Protein AF-A0A924H2B7-F1 (afdb_monomer_lite)

Sequence (93 aa):
MRWIGERAVITNAAHVLHESKVYRQARDALLAEEIELRRHIVRVAEQRRALPPGGAVTKDYRFVGEGGAVGFAELFGDKDTLVIYSFMYGPQR

Structure (mmCIF, N/CA/C/O backbone):
data_AF-A0A924H2B7-F1
#
_entry.id   AF-A0A924H2B7-F1
#
loop_
_atom_site.group_PDB
_atom_site.id
_atom_site.type_symbol
_atom_site.label_atom_id
_atom_site.label_alt_id
_atom_site.label_comp_id
_atom_site.label_asym_id
_atom_site.label_entity_id
_atom_site.label_seq_id
_atom_site.pdbx_PDB_ins_code
_atom_site.Cartn_x
_atom_site.Cartn_y
_atom_site.Cartn_z
_atom_site.occupancy
_atom_site.B_iso_or_equiv
_atom_site.auth_seq_id
_atom_site.auth_comp_id
_atom_site.auth_asym_id
_atom_site.auth_atom_id
_atom_site.pdbx_PDB_model_num
ATOM 1 N N . MET A 1 1 ? -2.321 -14.967 -30.636 1.00 37.75 1 MET A N 1
ATOM 2 C CA . MET A 1 1 ? -3.058 -14.382 -29.493 1.00 37.75 1 MET A CA 1
ATOM 3 C C . MET A 1 1 ? -2.116 -13.364 -28.859 1.00 37.75 1 MET A C 1
ATOM 5 O O . MET A 1 1 ? -1.097 -13.786 -28.342 1.00 37.75 1 MET A O 1
ATOM 9 N N . ARG A 1 2 ? -2.326 -12.055 -29.059 1.00 47.91 2 ARG A N 1
ATOM 10 C CA . ARG A 1 2 ? -1.348 -11.002 -28.703 1.00 47.91 2 ARG A CA 1
ATOM 11 C C . ARG A 1 2 ? -1.800 -10.319 -27.406 1.00 47.91 2 ARG A C 1
ATOM 13 O O . ARG A 1 2 ? -2.954 -9.896 -27.335 1.00 47.91 2 ARG A O 1
ATOM 20 N N . TRP A 1 3 ? -0.945 -10.288 -26.384 1.00 54.19 3 TRP A N 1
ATOM 21 C CA . TRP A 1 3 ? -1.285 -9.842 -25.022 1.00 54.19 3 TRP A CA 1
ATOM 22 C C . TRP A 1 3 ? -1.396 -8.305 -24.925 1.00 54.19 3 TRP A C 1
ATOM 24 O O . TRP A 1 3 ? -0.752 -7.571 -25.674 1.00 54.19 3 TRP A O 1
ATOM 34 N N . ILE A 1 4 ? -2.195 -7.780 -23.983 1.00 59.56 4 ILE A N 1
ATOM 35 C CA . ILE A 1 4 ? -2.380 -6.321 -23.797 1.00 59.56 4 ILE A CA 1
ATOM 36 C C . ILE A 1 4 ? -1.071 -5.636 -23.357 1.00 59.56 4 ILE A C 1
ATOM 38 O O . ILE A 1 4 ? -0.828 -4.490 -23.724 1.00 59.56 4 ILE A O 1
ATOM 42 N N . GLY A 1 5 ? -0.204 -6.328 -22.601 1.00 60.66 5 GLY A N 1
ATOM 43 C CA . GLY A 1 5 ? 1.113 -5.802 -22.198 1.00 60.66 5 GLY A CA 1
ATOM 44 C C . GLY A 1 5 ? 2.050 -5.629 -23.388 1.00 60.66 5 GLY A C 1
ATOM 45 O O . GLY A 1 5 ? 2.678 -4.590 -23.544 1.00 60.66 5 GLY A O 1
ATOM 46 N N . GLU A 1 6 ? 2.014 -6.591 -24.302 1.00 61.66 6 GLU A N 1
ATOM 47 C CA . GLU A 1 6 ? 2.752 -6.571 -25.562 1.00 61.66 6 GLU A CA 1
ATOM 48 C C . GLU A 1 6 ? 2.321 -5.395 -26.454 1.00 61.66 6 GLU A C 1
ATOM 50 O O . GLU A 1 6 ? 3.160 -4.714 -27.035 1.00 61.66 6 GLU A O 1
ATOM 55 N N . ARG A 1 7 ? 1.016 -5.080 -26.510 1.00 69.31 7 ARG A N 1
ATOM 56 C CA . ARG A 1 7 ? 0.528 -3.864 -27.188 1.00 69.31 7 ARG A CA 1
ATOM 57 C C . ARG A 1 7 ? 1.059 -2.589 -26.543 1.00 69.31 7 ARG A C 1
ATOM 59 O O . ARG A 1 7 ? 1.502 -1.717 -27.276 1.00 69.31 7 ARG A O 1
ATOM 66 N N . ALA A 1 8 ? 1.018 -2.489 -25.215 1.00 73.31 8 ALA A N 1
ATOM 67 C CA . ALA A 1 8 ? 1.475 -1.296 -24.503 1.00 73.31 8 ALA A CA 1
ATOM 68 C C . ALA A 1 8 ? 2.974 -1.032 -24.721 1.00 73.31 8 ALA A C 1
ATOM 70 O O . ALA A 1 8 ? 3.359 0.116 -24.931 1.00 73.31 8 ALA A O 1
ATOM 71 N N . VAL A 1 9 ? 3.793 -2.090 -24.749 1.00 79.31 9 VAL A N 1
ATOM 72 C CA . VAL A 1 9 ? 5.221 -2.013 -25.094 1.00 79.31 9 VAL A CA 1
ATOM 73 C C . VAL A 1 9 ? 5.409 -1.581 -26.551 1.00 79.31 9 VAL A C 1
ATOM 75 O O . VAL A 1 9 ? 6.160 -0.651 -26.818 1.00 79.31 9 VAL A O 1
ATOM 78 N N . ILE A 1 10 ? 4.673 -2.181 -27.495 1.00 76.38 10 ILE A N 1
ATOM 79 C CA . ILE A 1 10 ? 4.764 -1.843 -28.928 1.00 76.38 10 ILE A CA 1
ATOM 80 C C . ILE A 1 10 ? 4.361 -0.386 -29.207 1.00 76.38 10 ILE A C 1
ATOM 82 O O . ILE A 1 10 ? 4.929 0.252 -30.089 1.00 76.38 10 ILE A O 1
ATOM 86 N N . THR A 1 11 ? 3.385 0.154 -28.474 1.00 80.81 11 THR A N 1
ATOM 87 C CA . THR A 1 11 ? 2.924 1.542 -28.632 1.00 80.81 11 THR A CA 1
ATOM 88 C C . THR A 1 11 ? 3.716 2.550 -27.796 1.00 80.81 11 THR A C 1
ATOM 90 O O . THR A 1 11 ? 3.364 3.730 -27.782 1.00 80.81 11 THR A O 1
ATOM 93 N N . ASN A 1 12 ? 4.753 2.119 -27.069 1.00 80.75 12 ASN A N 1
ATOM 94 C CA . ASN A 1 12 ? 5.521 2.997 -26.194 1.00 80.75 12 ASN A CA 1
ATOM 95 C C . ASN A 1 12 ? 6.415 3.951 -27.006 1.00 80.75 12 ASN A C 1
ATOM 97 O O . ASN A 1 12 ? 7.503 3.594 -27.453 1.00 80.75 12 ASN A O 1
ATOM 101 N N . ALA A 1 13 ? 5.962 5.194 -27.168 1.00 82.12 13 ALA A N 1
ATOM 102 C CA . ALA A 1 13 ? 6.703 6.247 -27.862 1.00 82.12 13 ALA A CA 1
ATOM 103 C C . ALA A 1 13 ? 7.752 6.959 -26.980 1.00 82.12 13 ALA A C 1
ATOM 105 O O . ALA A 1 13 ? 8.437 7.864 -27.456 1.00 82.12 13 ALA A O 1
ATOM 106 N N . ALA A 1 14 ? 7.886 6.591 -25.699 1.00 85.00 14 ALA A N 1
ATOM 107 C CA . ALA A 1 14 ? 8.824 7.246 -24.793 1.00 85.00 14 ALA A CA 1
ATOM 108 C C . ALA A 1 14 ? 10.281 6.925 -25.163 1.00 85.00 14 ALA A C 1
ATOM 110 O O . ALA A 1 14 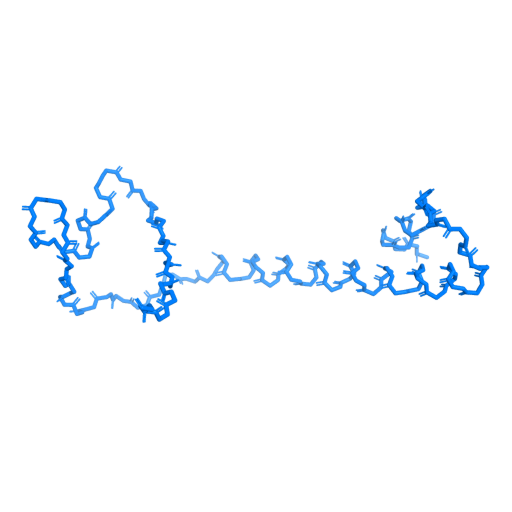? 10.661 5.762 -25.335 1.00 85.00 14 ALA A O 1
ATOM 111 N N . HIS A 1 15 ? 11.116 7.961 -25.265 1.00 82.38 15 HIS A N 1
ATOM 112 C CA . HIS A 1 15 ? 12.538 7.849 -25.592 1.00 82.38 15 HIS A CA 1
ATOM 113 C C . HIS A 1 15 ? 13.380 8.556 -24.539 1.00 82.38 15 HIS A C 1
ATOM 115 O O . HIS A 1 15 ? 13.088 9.689 -24.160 1.00 82.38 15 HIS A O 1
ATOM 121 N N . VAL A 1 16 ? 14.437 7.888 -24.085 1.00 85.50 16 VAL A N 1
ATOM 122 C CA . VAL A 1 16 ? 15.454 8.491 -23.224 1.00 85.50 16 VAL A CA 1
ATOM 123 C C . VAL A 1 16 ? 16.509 9.140 -24.117 1.00 85.50 16 VAL A C 1
ATOM 125 O O . VAL A 1 16 ? 16.920 8.564 -25.128 1.00 85.50 16 VAL A O 1
ATOM 128 N N . LEU A 1 17 ? 16.935 10.358 -23.766 1.00 89.69 17 LEU A N 1
ATOM 129 C CA . LEU A 1 17 ? 17.997 11.053 -24.494 1.00 89.69 17 LEU A CA 1
ATOM 130 C C . LEU A 1 17 ? 19.2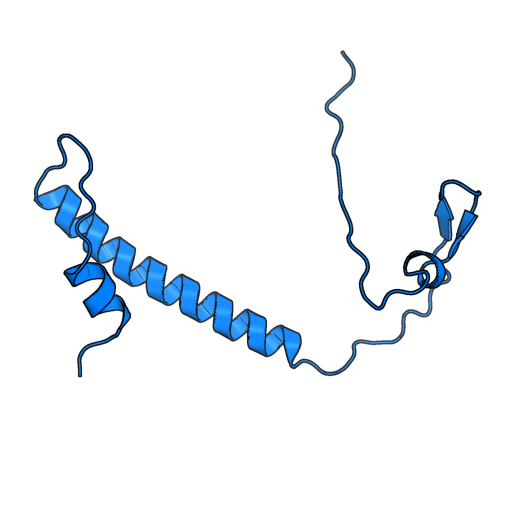47 10.167 -24.590 1.00 89.69 17 LEU A C 1
ATOM 132 O O . LEU A 1 17 ? 19.696 9.602 -23.597 1.00 89.69 17 LEU A O 1
ATOM 136 N N . HIS A 1 18 ? 19.804 10.075 -25.800 1.00 90.75 18 HIS A N 1
ATOM 137 C CA . HIS A 1 18 ? 21.009 9.299 -26.122 1.00 90.75 18 HIS A CA 1
ATOM 138 C C . HIS A 1 18 ? 20.909 7.780 -25.904 1.00 90.75 18 HIS A C 1
ATOM 140 O O . HIS A 1 18 ? 21.934 7.101 -25.840 1.00 90.75 18 HIS A O 1
ATOM 146 N N . GLU A 1 19 ? 19.705 7.210 -25.828 1.00 92.44 19 GLU A N 1
ATOM 147 C CA . GLU A 1 19 ? 19.571 5.760 -25.704 1.00 92.44 19 GLU A CA 1
ATOM 148 C C . GLU A 1 19 ? 20.055 5.017 -26.960 1.00 92.44 19 GLU A C 1
ATOM 150 O O . GLU A 1 19 ? 19.744 5.378 -28.098 1.00 92.44 19 GLU A O 1
ATOM 155 N N . SER A 1 20 ? 20.805 3.934 -26.757 1.00 94.62 20 SER A N 1
ATOM 156 C CA . SER A 1 20 ? 21.179 3.037 -27.848 1.00 94.62 20 SER A CA 1
ATOM 157 C C . SER A 1 20 ? 20.000 2.139 -28.239 1.00 94.62 20 SER A C 1
ATOM 159 O O . SER A 1 20 ? 19.097 1.874 -27.442 1.00 94.62 20 SER A O 1
ATOM 161 N N . LYS A 1 21 ? 20.027 1.594 -29.463 1.00 92.75 21 LYS A N 1
ATOM 162 C CA . LYS A 1 21 ? 19.009 0.628 -29.917 1.00 92.75 21 LYS A CA 1
ATOM 163 C C . LYS A 1 21 ? 18.947 -0.617 -29.026 1.00 92.75 21 LYS A C 1
ATOM 165 O O . LYS A 1 21 ? 17.857 -1.086 -28.722 1.00 92.75 21 LYS A O 1
ATOM 170 N N . VAL A 1 22 ? 20.106 -1.115 -28.587 1.00 94.62 22 VAL A N 1
ATOM 171 C CA . VAL A 1 22 ? 20.208 -2.288 -27.703 1.00 94.62 22 VAL A CA 1
ATOM 172 C C . VAL A 1 22 ? 19.602 -1.983 -26.334 1.00 94.62 22 VAL A C 1
ATOM 174 O O . VAL A 1 22 ? 18.837 -2.786 -25.809 1.00 94.62 22 VAL A O 1
ATOM 177 N N . TYR A 1 23 ? 19.877 -0.797 -25.782 1.00 93.31 23 TYR A N 1
ATOM 178 C CA . TYR A 1 23 ? 19.274 -0.371 -24.521 1.00 93.31 23 TYR A CA 1
ATOM 179 C C . TYR A 1 23 ? 17.749 -0.266 -24.630 1.00 93.31 23 TYR A C 1
ATOM 181 O O . TYR A 1 23 ? 17.041 -0.762 -23.758 1.00 93.31 23 TYR A O 1
ATOM 189 N N . ARG A 1 24 ? 17.233 0.320 -25.721 1.00 91.56 24 ARG A N 1
ATOM 190 C CA . ARG A 1 24 ? 15.786 0.397 -25.960 1.00 91.56 24 ARG A CA 1
ATOM 191 C C . ARG A 1 24 ? 15.147 -0.991 -25.994 1.00 91.56 24 ARG A C 1
ATOM 193 O O . ARG A 1 24 ? 14.175 -1.212 -25.287 1.00 91.56 24 ARG A O 1
ATOM 200 N N . GLN A 1 25 ? 15.715 -1.926 -26.755 1.00 91.44 25 GLN A N 1
ATOM 201 C CA . GLN A 1 25 ? 15.201 -3.298 -26.839 1.00 91.44 25 GLN A CA 1
ATOM 202 C C . GLN A 1 25 ? 15.178 -3.991 -25.470 1.00 91.44 25 GLN A C 1
ATOM 204 O O . GLN A 1 25 ? 14.186 -4.627 -25.121 1.00 91.44 25 GLN A O 1
ATOM 209 N N . ALA A 1 26 ? 16.244 -3.836 -24.679 1.00 93.50 26 ALA A N 1
ATOM 210 C CA . ALA A 1 26 ? 16.306 -4.386 -23.328 1.00 93.50 26 ALA A CA 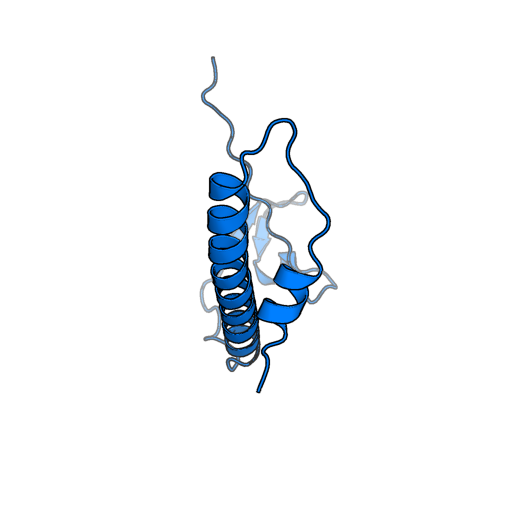1
ATOM 211 C C . ALA A 1 26 ? 15.264 -3.748 -22.393 1.00 93.50 26 ALA A C 1
ATOM 213 O O . ALA A 1 26 ? 14.618 -4.455 -21.621 1.00 93.50 26 ALA A O 1
ATOM 214 N N . ARG A 1 27 ? 15.057 -2.426 -22.480 1.00 92.44 27 ARG A N 1
ATOM 215 C CA . ARG A 1 27 ? 14.036 -1.726 -21.688 1.00 92.44 27 ARG A CA 1
ATOM 216 C C . ARG A 1 27 ? 12.621 -2.144 -22.078 1.00 92.44 27 ARG A C 1
ATOM 218 O O . ARG A 1 27 ? 11.792 -2.317 -21.195 1.00 92.44 27 ARG A O 1
ATOM 225 N N . ASP A 1 28 ? 12.341 -2.320 -23.363 1.00 91.69 28 ASP A N 1
ATOM 226 C CA . ASP A 1 28 ? 11.022 -2.750 -23.834 1.00 91.69 28 ASP A CA 1
ATOM 227 C C . ASP A 1 28 ? 10.699 -4.175 -23.357 1.00 91.69 28 ASP A C 1
ATOM 229 O O . ASP A 1 28 ? 9.577 -4.443 -22.924 1.00 91.69 28 ASP A O 1
ATOM 233 N N . ALA A 1 29 ? 11.696 -5.069 -23.347 1.00 91.56 29 ALA A N 1
ATOM 234 C CA . ALA A 1 29 ? 11.559 -6.400 -22.758 1.00 91.56 29 ALA A CA 1
ATOM 235 C C . ALA A 1 29 ? 11.293 -6.333 -21.243 1.00 91.56 29 ALA A C 1
ATOM 237 O O . ALA A 1 29 ? 10.383 -6.997 -20.753 1.00 91.56 29 ALA A O 1
ATOM 238 N N . LEU A 1 30 ? 12.025 -5.487 -20.507 1.00 93.56 30 LEU A N 1
ATOM 239 C CA . LEU A 1 30 ? 11.790 -5.278 -19.075 1.00 93.56 30 LEU A CA 1
ATOM 240 C C . LEU A 1 30 ? 10.391 -4.706 -18.798 1.00 93.56 30 LEU A C 1
ATOM 242 O O . LEU A 1 30 ? 9.708 -5.166 -17.888 1.00 93.56 30 LEU A O 1
ATOM 246 N N . LEU A 1 31 ? 9.936 -3.743 -19.601 1.00 93.38 31 LEU A N 1
ATOM 247 C CA . LEU A 1 31 ? 8.622 -3.121 -19.444 1.00 93.38 31 LEU A CA 1
ATOM 248 C C . LEU A 1 31 ? 7.485 -4.146 -19.580 1.00 93.38 31 LEU A C 1
ATOM 250 O O . LEU A 1 31 ? 6.480 -4.038 -18.876 1.00 93.38 31 LEU A O 1
ATOM 254 N N . ALA A 1 32 ? 7.634 -5.145 -20.455 1.00 91.50 32 ALA A N 1
ATOM 255 C CA . ALA A 1 32 ? 6.666 -6.235 -20.563 1.00 91.50 32 ALA A CA 1
ATOM 256 C C . ALA A 1 32 ? 6.526 -6.990 -19.230 1.00 91.50 32 ALA A C 1
ATOM 258 O O . ALA A 1 32 ? 5.410 -7.155 -18.731 1.00 91.50 32 ALA A O 1
ATOM 259 N N . GLU A 1 33 ? 7.651 -7.364 -18.617 1.00 94.50 33 GLU A N 1
ATOM 260 C CA . GLU A 1 33 ? 7.680 -8.055 -17.323 1.00 94.50 33 GLU A CA 1
ATOM 261 C C . GLU A 1 33 ? 7.113 -7.183 -16.192 1.00 94.50 33 GLU A C 1
ATOM 263 O O . GLU A 1 33 ? 6.305 -7.640 -15.380 1.00 94.50 33 GLU A O 1
ATOM 268 N N . GLU A 1 34 ? 7.456 -5.892 -16.160 1.00 95.38 34 GLU A N 1
ATOM 269 C CA . GLU A 1 34 ? 6.936 -4.946 -15.164 1.00 95.38 34 GLU A CA 1
ATOM 270 C C . GLU A 1 34 ? 5.413 -4.767 -15.256 1.00 95.38 34 GLU A C 1
ATOM 272 O O . GLU A 1 34 ? 4.727 -4.622 -14.235 1.00 95.38 34 GLU A O 1
ATOM 277 N N . ILE A 1 35 ? 4.856 -4.789 -16.471 1.00 93.44 35 ILE A N 1
ATOM 278 C CA . ILE A 1 35 ? 3.409 -4.729 -16.687 1.00 93.44 35 ILE A CA 1
ATOM 279 C C . ILE A 1 35 ? 2.728 -5.972 -16.109 1.00 93.44 35 ILE A C 1
ATOM 281 O O . ILE A 1 35 ? 1.710 -5.835 -15.420 1.00 93.44 35 ILE A O 1
ATOM 285 N N . GLU A 1 36 ? 3.266 -7.168 -16.354 1.00 94.06 36 GLU A N 1
ATOM 286 C CA . GLU A 1 36 ? 2.693 -8.399 -15.802 1.00 94.06 36 GLU A CA 1
ATOM 287 C C . GLU A 1 36 ? 2.806 -8.446 -14.278 1.00 94.06 36 GLU A C 1
ATOM 289 O O . GLU A 1 36 ? 1.830 -8.778 -13.595 1.00 94.06 36 GLU A O 1
ATOM 294 N N . LEU A 1 37 ? 3.939 -8.009 -13.723 1.00 96.69 37 LEU A N 1
ATOM 295 C CA . LEU A 1 37 ? 4.108 -7.872 -12.280 1.00 96.69 37 LEU A CA 1
ATOM 296 C C . LEU A 1 37 ? 3.036 -6.951 -11.682 1.00 96.69 37 LEU A C 1
ATOM 298 O O . LEU A 1 37 ? 2.378 -7.307 -10.700 1.00 96.69 37 LEU A O 1
ATOM 302 N N . ARG A 1 38 ? 2.794 -5.787 -12.298 1.00 96.38 38 ARG A N 1
ATOM 303 C CA . ARG A 1 38 ? 1.766 -4.845 -11.832 1.00 96.38 38 ARG A CA 1
ATOM 304 C C . ARG A 1 38 ? 0.365 -5.451 -11.887 1.00 96.38 38 ARG A C 1
ATOM 306 O O . ARG A 1 38 ? -0.400 -5.285 -10.938 1.00 96.38 38 ARG A O 1
ATOM 313 N N . ARG A 1 39 ? 0.023 -6.188 -12.948 1.00 94.88 39 ARG A N 1
ATOM 314 C CA . ARG A 1 39 ? -1.270 -6.894 -13.043 1.00 94.88 39 ARG A CA 1
ATOM 315 C C . ARG A 1 39 ? -1.426 -7.949 -11.961 1.00 94.88 39 ARG A C 1
ATOM 317 O O . ARG A 1 39 ? -2.495 -8.061 -11.363 1.00 94.88 39 ARG A O 1
ATOM 324 N N . HIS A 1 40 ? -0.364 -8.697 -11.679 1.00 97.31 40 HIS A N 1
ATOM 325 C CA . HIS A 1 40 ? -0.385 -9.693 -10.621 1.00 97.31 40 HIS A CA 1
ATOM 326 C C . HIS A 1 40 ? -0.648 -9.051 -9.254 1.00 97.31 40 HIS A C 1
ATOM 328 O O . HIS A 1 40 ? -1.494 -9.539 -8.507 1.00 97.31 40 HIS A O 1
ATOM 334 N N . ILE A 1 41 ? 0.011 -7.927 -8.955 1.00 97.94 41 ILE A N 1
ATOM 335 C CA . ILE A 1 41 ? -0.207 -7.167 -7.716 1.00 97.94 41 ILE A CA 1
ATOM 336 C C . ILE A 1 41 ? -1.665 -6.709 -7.600 1.00 97.94 41 ILE A C 1
ATOM 338 O O . ILE A 1 41 ? -2.261 -6.861 -6.534 1.00 97.94 41 ILE A O 1
ATOM 342 N N . VAL A 1 42 ? -2.263 -6.198 -8.683 1.00 97.88 42 VAL A N 1
ATOM 343 C CA . VAL A 1 42 ? -3.680 -5.788 -8.691 1.00 97.88 42 VAL A CA 1
ATOM 344 C C . VAL A 1 42 ? -4.598 -6.971 -8.381 1.00 97.88 42 VAL A C 1
ATOM 346 O O . VAL A 1 42 ? -5.439 -6.860 -7.491 1.00 97.88 42 VAL A O 1
ATOM 349 N N . ARG A 1 43 ? -4.386 -8.124 -9.025 1.00 98.31 43 ARG A N 1
ATOM 350 C CA . ARG A 1 43 ? -5.163 -9.344 -8.759 1.00 98.31 43 ARG A CA 1
ATOM 351 C C . ARG A 1 43 ? -5.037 -9.808 -7.306 1.00 98.31 43 ARG A C 1
ATOM 353 O O . ARG A 1 43 ? -6.030 -10.165 -6.682 1.00 98.31 43 ARG A O 1
ATOM 360 N N . VAL A 1 44 ? -3.832 -9.771 -6.736 1.00 98.50 44 VAL A N 1
ATOM 361 C CA . VAL A 1 44 ? -3.622 -10.089 -5.313 1.00 98.50 44 VAL A CA 1
ATOM 362 C C . VAL A 1 44 ? -4.335 -9.076 -4.412 1.00 98.50 44 VAL A C 1
ATOM 364 O O . VAL A 1 44 ? -4.919 -9.456 -3.400 1.00 98.50 44 VAL A O 1
ATOM 367 N N . ALA A 1 45 ? -4.330 -7.789 -4.763 1.00 98.00 45 ALA A N 1
ATOM 368 C CA . ALA A 1 45 ? -5.041 -6.764 -4.004 1.00 98.00 45 ALA A CA 1
ATOM 369 C C . ALA A 1 45 ? -6.566 -6.976 -4.023 1.00 98.00 45 ALA A C 1
ATOM 371 O O . ALA A 1 45 ? -7.218 -6.779 -3.000 1.00 98.00 45 ALA A O 1
ATOM 372 N N . GLU A 1 46 ? -7.134 -7.415 -5.148 1.00 98.19 46 GLU A N 1
ATOM 373 C CA . GLU A 1 46 ? -8.545 -7.815 -5.236 1.00 98.19 46 GLU A CA 1
ATOM 374 C C . GLU A 1 46 ? -8.847 -9.019 -4.344 1.00 98.19 46 GLU A C 1
ATOM 376 O O . GLU A 1 46 ? -9.782 -8.966 -3.550 1.00 98.19 46 GLU A O 1
ATOM 381 N N . GLN A 1 47 ? -8.010 -10.060 -4.395 1.00 98.19 47 GLN A N 1
ATOM 382 C CA . GLN A 1 47 ? -8.145 -11.231 -3.525 1.00 98.19 47 GLN A CA 1
ATOM 383 C C . GLN A 1 47 ? -8.099 -10.853 -2.039 1.00 98.19 47 GLN A C 1
ATOM 385 O O . GLN A 1 47 ? -8.891 -11.364 -1.254 1.00 98.19 47 GLN A O 1
ATOM 390 N N . ARG A 1 48 ? -7.218 -9.921 -1.649 1.00 97.25 48 ARG A N 1
ATOM 391 C CA . ARG A 1 48 ? -7.135 -9.414 -0.268 1.00 97.25 48 ARG A CA 1
ATOM 392 C C . ARG A 1 48 ? -8.404 -8.686 0.166 1.00 97.25 48 ARG A C 1
ATOM 394 O O . ARG A 1 48 ? -8.840 -8.879 1.293 1.00 97.25 48 ARG A O 1
ATOM 401 N N . ARG A 1 49 ? -8.997 -7.868 -0.710 1.00 95.12 49 ARG A N 1
ATOM 402 C CA . ARG A 1 49 ? -10.261 -7.166 -0.423 1.00 95.12 49 ARG A CA 1
ATOM 403 C C . ARG A 1 49 ? -11.462 -8.110 -0.340 1.00 95.12 49 ARG A C 1
ATOM 405 O O . ARG A 1 49 ? -12.426 -7.777 0.333 1.00 95.12 49 ARG A O 1
ATOM 412 N N . ALA A 1 50 ? -11.401 -9.257 -1.015 1.00 97.19 50 ALA A N 1
ATOM 413 C CA . ALA A 1 50 ? -12.453 -10.270 -1.002 1.00 97.19 50 ALA A CA 1
ATOM 414 C C . ALA A 1 50 ? -12.370 -11.242 0.191 1.00 97.19 50 ALA A C 1
ATOM 416 O O . ALA A 1 50 ? -13.231 -12.113 0.319 1.00 97.19 50 ALA A O 1
ATOM 417 N N . LEU A 1 51 ? -11.344 -11.135 1.047 1.00 96.69 51 LEU A N 1
ATOM 418 C CA . LEU A 1 51 ? -11.268 -11.943 2.262 1.00 96.69 51 LEU A CA 1
ATOM 419 C C . LEU A 1 51 ? -12.484 -11.664 3.163 1.00 96.69 51 LEU A C 1
ATOM 421 O O . LEU A 1 51 ? -12.935 -10.519 3.243 1.00 96.69 51 LEU A O 1
ATOM 425 N N . PRO A 1 52 ? -13.009 -12.686 3.864 1.00 96.12 52 PRO A N 1
ATOM 426 C CA . PRO A 1 52 ? -14.043 -12.467 4.866 1.00 96.12 52 PRO A CA 1
ATOM 427 C C . PRO A 1 52 ? -13.521 -11.548 5.985 1.00 96.12 52 PRO A C 1
ATOM 429 O O . PRO A 1 52 ? -12.301 -11.418 6.151 1.00 96.12 52 PRO A O 1
ATOM 432 N N . PRO A 1 53 ? -14.420 -10.933 6.780 1.00 92.44 53 PRO A N 1
ATOM 433 C CA . PRO A 1 53 ? -14.020 -10.147 7.939 1.00 92.44 53 PRO A CA 1
ATOM 434 C C . PRO A 1 53 ? -13.008 -10.898 8.810 1.00 92.44 53 PRO A C 1
ATOM 436 O O . PRO A 1 53 ? -13.156 -12.095 9.068 1.00 92.44 53 PRO A O 1
ATOM 439 N N . GLY A 1 54 ? -11.965 -10.188 9.239 1.00 90.75 54 GLY A N 1
ATOM 440 C CA . GLY A 1 54 ? -10.961 -10.734 10.145 1.00 90.75 54 GLY A CA 1
ATOM 441 C C . GLY A 1 54 ? -11.535 -11.051 11.529 1.00 90.75 54 GLY A C 1
ATOM 442 O O . GLY A 1 54 ? -12.696 -10.776 11.831 1.00 90.75 54 GLY A O 1
ATOM 443 N N . GLY A 1 55 ? -10.695 -11.615 12.397 1.00 93.31 55 GLY A N 1
ATOM 444 C CA . GLY A 1 55 ? -11.065 -11.843 13.793 1.00 93.31 55 GLY A CA 1
ATOM 445 C C . GLY A 1 55 ? -11.415 -10.540 14.518 1.00 93.31 55 GLY A C 1
ATOM 446 O O . GLY A 1 55 ? -10.857 -9.482 14.222 1.00 93.31 55 GLY A O 1
ATOM 447 N N . ALA A 1 56 ? -12.327 -10.629 15.488 1.00 92.38 56 ALA A N 1
ATOM 448 C CA . ALA A 1 56 ? -12.698 -9.490 16.318 1.00 92.38 56 ALA A CA 1
ATOM 449 C C . ALA A 1 56 ? -11.483 -8.943 17.084 1.00 92.38 56 ALA A C 1
ATOM 451 O O . ALA A 1 56 ? -10.677 -9.700 17.631 1.00 92.38 56 ALA A O 1
ATOM 452 N N . VAL A 1 57 ? -11.376 -7.616 17.161 1.00 91.56 57 VAL A N 1
ATOM 453 C CA . VAL A 1 57 ? -10.370 -6.948 17.991 1.00 91.56 57 VAL A CA 1
ATOM 454 C C . VAL A 1 57 ? -10.851 -6.990 19.440 1.00 91.56 57 VAL A C 1
ATOM 456 O O . VAL A 1 57 ? -11.748 -6.249 19.823 1.00 91.56 57 VAL A O 1
ATOM 459 N N . THR A 1 58 ? -10.281 -7.887 20.244 1.00 94.44 58 THR A N 1
ATOM 460 C CA . THR A 1 58 ? -10.713 -8.114 21.639 1.00 94.44 58 THR A CA 1
ATOM 461 C C . THR A 1 58 ? -9.959 -7.275 22.664 1.00 94.44 58 THR A C 1
ATOM 463 O O . THR A 1 58 ? -10.390 -7.155 23.809 1.00 94.44 58 THR A O 1
ATOM 466 N N . LYS A 1 59 ? -8.814 -6.712 22.281 1.00 95.81 59 LYS A N 1
ATOM 467 C CA . LYS A 1 59 ? -7.989 -5.899 23.170 1.00 95.81 59 LYS A CA 1
ATOM 468 C C . LYS A 1 59 ? -8.534 -4.472 23.246 1.00 95.81 59 LYS A C 1
ATOM 470 O O . LYS A 1 59 ? -8.764 -3.849 22.212 1.00 95.81 59 LYS A O 1
ATOM 475 N N . ASP A 1 60 ? -8.665 -3.946 24.466 1.00 95.12 60 ASP A N 1
ATOM 476 C CA . ASP A 1 60 ? -9.015 -2.539 24.706 1.00 95.12 60 ASP A CA 1
ATOM 477 C C . ASP A 1 60 ? -7.803 -1.638 24.426 1.00 95.12 60 ASP A C 1
ATOM 479 O O . ASP A 1 60 ? -6.988 -1.344 25.304 1.00 95.12 60 ASP A O 1
ATOM 483 N N . TYR A 1 61 ? -7.617 -1.270 23.158 1.00 95.75 61 TYR A N 1
ATOM 484 C CA . TYR A 1 61 ? -6.554 -0.356 22.751 1.00 95.75 61 TYR A CA 1
ATOM 485 C C . TYR A 1 61 ? -6.922 1.090 23.085 1.00 95.75 61 TYR A C 1
ATOM 487 O O . TYR A 1 61 ? -7.965 1.592 22.661 1.00 95.75 61 TYR A O 1
ATOM 495 N N . ARG A 1 62 ? -6.005 1.767 23.781 1.00 96.44 62 ARG A N 1
ATOM 496 C CA . ARG A 1 62 ? -6.099 3.181 24.150 1.00 96.44 62 ARG A CA 1
ATOM 497 C C . ARG A 1 62 ? -5.004 3.990 23.467 1.00 96.44 62 ARG A C 1
ATOM 499 O O . ARG A 1 62 ? -3.848 3.569 23.440 1.00 96.44 62 ARG A O 1
ATOM 506 N N . PHE A 1 63 ? -5.379 5.155 22.956 1.00 95.19 63 PHE A N 1
ATOM 507 C CA . PHE A 1 63 ? -4.510 6.105 22.267 1.00 95.19 63 PHE A CA 1
ATOM 508 C C . PHE A 1 63 ? -4.619 7.484 22.918 1.00 95.19 63 PHE A C 1
ATOM 510 O O . PHE A 1 63 ? -5.559 7.755 23.664 1.00 95.19 63 PHE A O 1
ATOM 517 N N . VAL A 1 64 ? -3.656 8.359 22.630 1.00 95.81 64 VAL A N 1
ATOM 518 C CA . VAL A 1 64 ? -3.697 9.770 23.032 1.00 95.81 64 VAL A CA 1
ATOM 519 C C . VAL A 1 64 ? -4.230 10.578 21.855 1.00 95.81 64 VAL A C 1
ATOM 521 O O . VAL A 1 64 ? -3.581 10.650 20.813 1.00 95.81 64 VAL A O 1
ATOM 524 N N . GLY A 1 65 ? -5.420 11.145 22.017 1.00 91.81 65 GLY A N 1
ATOM 525 C CA . GLY A 1 65 ? -6.037 12.073 21.078 1.00 91.81 65 GLY A CA 1
ATOM 526 C C . GLY A 1 65 ? -5.976 13.513 21.583 1.00 91.81 65 GLY A C 1
ATOM 527 O O . GLY A 1 65 ? -5.520 13.786 22.692 1.00 91.81 65 GLY A O 1
ATOM 528 N N . GLU A 1 66 ? -6.480 14.440 20.771 1.00 90.50 66 GLU A N 1
ATOM 529 C CA . GLU A 1 66 ? -6.507 15.876 21.085 1.00 90.50 66 GLU A CA 1
ATOM 530 C C . GLU A 1 66 ? -7.289 16.191 22.375 1.00 90.50 66 GLU A C 1
ATOM 532 O O . GLU A 1 66 ? -6.851 17.001 23.186 1.00 90.50 66 GLU A O 1
ATOM 537 N N . GLY A 1 67 ? -8.411 15.501 22.603 1.00 91.62 67 GLY A N 1
ATOM 538 C CA . GLY A 1 67 ? -9.248 15.648 23.802 1.00 91.62 67 GLY A CA 1
ATOM 539 C C . GLY A 1 67 ? -8.870 14.739 24.978 1.00 91.62 67 GLY A C 1
ATOM 540 O O . GLY A 1 67 ? -9.623 14.669 25.946 1.00 91.62 67 GLY A O 1
ATOM 541 N N . GLY A 1 68 ? -7.746 14.016 24.902 1.00 94.88 68 GLY A N 1
ATOM 542 C CA . GLY A 1 68 ? -7.325 13.039 25.910 1.00 94.88 68 GLY A CA 1
ATOM 543 C C . GLY A 1 68 ? -7.345 11.592 25.411 1.00 94.88 68 GLY A C 1
ATOM 544 O O . GLY A 1 68 ? -7.191 11.323 24.220 1.00 94.88 68 GLY A O 1
ATOM 545 N N . ALA A 1 69 ? -7.465 10.639 26.337 1.00 96.44 69 ALA A N 1
ATOM 546 C CA . ALA A 1 69 ? -7.426 9.216 26.006 1.00 96.44 69 ALA A CA 1
ATOM 547 C C . ALA A 1 69 ? -8.647 8.796 25.168 1.00 96.44 69 ALA A C 1
ATOM 549 O O . ALA A 1 69 ? -9.778 9.098 25.536 1.00 96.44 69 ALA A O 1
ATOM 550 N N . VAL A 1 70 ? -8.409 8.061 24.082 1.00 97.06 70 VAL A N 1
ATOM 551 C CA . VAL A 1 70 ? -9.420 7.650 23.094 1.00 97.06 70 VAL A CA 1
ATOM 552 C C . VAL A 1 70 ? -9.271 6.160 22.772 1.00 97.06 70 VAL A C 1
ATOM 554 O O . VAL A 1 70 ? -8.156 5.634 22.693 1.00 97.06 70 VAL A O 1
ATOM 557 N N . GLY A 1 71 ? -10.388 5.446 22.655 1.00 95.75 71 GLY A N 1
ATOM 558 C CA . GLY A 1 71 ? -10.423 4.032 22.276 1.00 95.75 71 GLY A CA 1
ATOM 559 C C . GLY A 1 71 ? -10.213 3.813 20.774 1.00 95.75 71 GLY A C 1
ATOM 560 O O . GLY A 1 71 ? -10.433 4.709 19.966 1.00 95.75 71 GLY A O 1
ATOM 561 N N . PHE A 1 72 ? -9.832 2.600 20.360 1.00 94.69 72 PHE A N 1
ATOM 562 C CA . PHE A 1 72 ? -9.621 2.302 18.931 1.00 94.69 72 PHE A CA 1
ATOM 563 C C . PHE A 1 72 ? -10.851 2.570 18.053 1.00 94.69 72 PHE A C 1
ATOM 565 O O . PHE A 1 72 ? -10.717 3.156 16.985 1.00 94.69 72 PHE A O 1
ATOM 572 N N . ALA A 1 73 ? -12.044 2.162 18.499 1.00 93.06 73 ALA A N 1
ATOM 573 C CA . ALA A 1 73 ? -13.283 2.380 17.747 1.00 93.06 73 ALA A CA 1
ATOM 574 C C . ALA A 1 73 ? -13.642 3.871 17.638 1.00 93.06 73 ALA A C 1
ATOM 576 O O . ALA A 1 73 ? -14.162 4.310 16.621 1.00 93.06 73 ALA A O 1
ATOM 577 N N . GLU A 1 74 ? -13.313 4.663 18.657 1.00 94.19 74 GLU A N 1
ATOM 578 C CA . GLU A 1 74 ? -13.579 6.103 18.684 1.00 94.19 74 GLU A CA 1
ATOM 579 C C . GLU A 1 74 ? -12.706 6.874 17.679 1.00 94.19 74 GLU A C 1
ATOM 581 O O . GLU A 1 74 ? -13.127 7.923 17.199 1.00 94.19 74 GLU A O 1
ATOM 586 N N . LEU A 1 75 ? -11.538 6.338 17.284 1.00 94.50 75 LEU A N 1
ATOM 587 C CA . LEU A 1 75 ? -10.689 6.936 16.238 1.00 94.50 75 LEU A CA 1
ATOM 588 C C . LEU A 1 75 ? -11.400 7.061 14.881 1.00 94.50 75 LEU A C 1
ATOM 590 O O . LEU A 1 75 ? -10.992 7.874 14.054 1.00 94.50 75 LEU A O 1
ATOM 594 N N . PHE A 1 76 ? -12.435 6.254 14.636 1.00 94.31 76 PHE A N 1
ATOM 595 C CA . PHE A 1 76 ? -13.218 6.293 13.403 1.00 94.31 76 PHE A CA 1
ATOM 596 C C . PHE A 1 76 ? 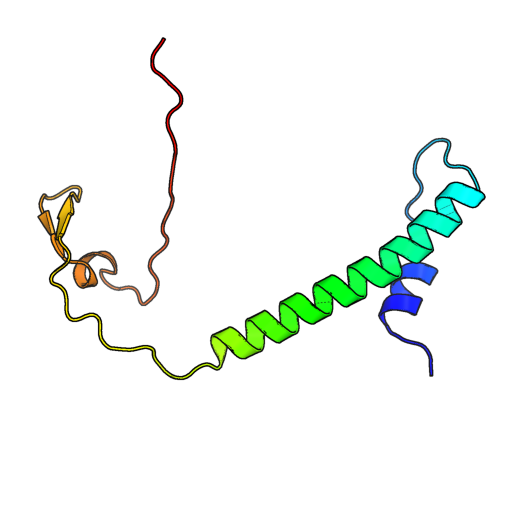-14.216 7.458 13.368 1.00 94.31 76 PHE A C 1
ATOM 598 O O . PHE A 1 76 ? -14.594 7.899 12.282 1.00 94.31 76 PHE A O 1
ATOM 605 N N . GLY A 1 77 ? -14.631 7.977 14.529 1.00 92.50 77 GLY A N 1
ATOM 606 C CA . GLY A 1 77 ? -15.673 8.998 14.615 1.00 92.50 77 GLY A CA 1
ATOM 607 C C . GLY A 1 77 ? -16.959 8.565 13.902 1.00 92.50 77 GLY A C 1
ATOM 608 O O . GLY A 1 77 ? -17.526 7.520 14.206 1.00 92.50 77 GLY A O 1
ATOM 609 N N . ASP A 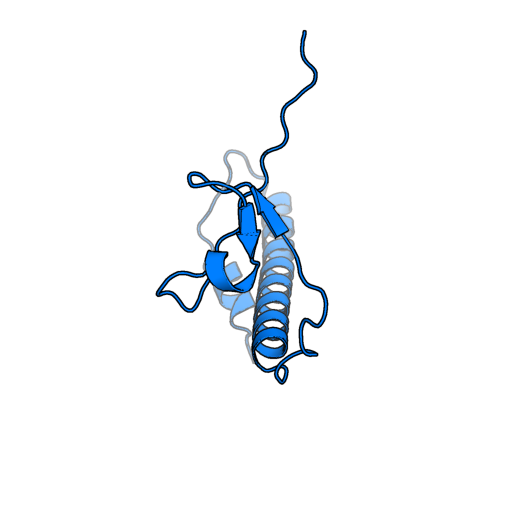1 78 ? -17.405 9.371 12.939 1.00 95.69 78 ASP A N 1
ATOM 610 C CA . ASP A 1 78 ? -18.577 9.132 12.089 1.00 95.69 78 ASP A CA 1
ATOM 611 C C . ASP A 1 78 ? -18.236 8.454 10.743 1.00 95.69 78 ASP A C 1
ATOM 613 O O . ASP A 1 78 ? -19.043 8.488 9.813 1.00 95.69 78 ASP A O 1
ATOM 617 N N . LYS A 1 79 ? -17.032 7.876 10.600 1.00 96.56 79 LYS A N 1
ATOM 618 C CA . LYS A 1 79 ? -16.510 7.331 9.335 1.00 96.56 79 LYS A CA 1
ATOM 619 C C . LYS A 1 79 ? -16.256 5.829 9.394 1.00 96.56 79 LYS A C 1
ATOM 621 O O . LYS A 1 79 ? -15.865 5.283 10.414 1.00 96.56 79 LYS A O 1
ATOM 626 N N . ASP A 1 80 ? -16.313 5.190 8.230 1.00 93.38 80 ASP A N 1
ATOM 627 C CA . ASP A 1 80 ? -16.017 3.756 8.081 1.00 93.38 80 ASP A CA 1
ATOM 628 C C . ASP A 1 80 ? -14.539 3.468 7.763 1.00 93.38 80 ASP A C 1
ATOM 630 O O . ASP A 1 80 ? -14.143 2.331 7.510 1.00 93.38 80 ASP A O 1
ATOM 634 N N . THR A 1 81 ? -13.695 4.500 7.684 1.00 93.00 81 THR A N 1
ATOM 635 C CA . THR A 1 81 ? -12.291 4.367 7.275 1.00 93.00 81 THR A CA 1
ATOM 636 C C . THR A 1 81 ? -11.388 5.225 8.141 1.00 93.00 81 THR A C 1
ATOM 638 O O . THR A 1 81 ? -11.587 6.432 8.259 1.00 93.00 81 THR A O 1
ATOM 641 N N . LEU A 1 82 ? -10.345 4.592 8.676 1.00 93.62 82 LEU A N 1
ATOM 642 C CA . LEU A 1 82 ? -9.279 5.236 9.431 1.00 93.62 82 LEU A CA 1
ATOM 643 C C . LEU A 1 82 ? -8.018 5.341 8.562 1.00 93.62 82 LEU A C 1
ATOM 645 O O . LEU A 1 82 ? -7.538 4.339 8.031 1.00 93.62 82 LEU A O 1
ATOM 649 N N . VAL A 1 83 ? -7.459 6.546 8.437 1.00 93.75 83 VAL A N 1
ATOM 650 C CA . VAL A 1 83 ? -6.160 6.770 7.784 1.00 93.75 83 VAL A CA 1
ATOM 651 C C . VAL A 1 83 ? -5.081 6.840 8.854 1.00 93.75 83 VAL A C 1
ATOM 653 O O . VAL A 1 83 ? -5.166 7.649 9.773 1.00 93.75 83 VAL A O 1
ATOM 656 N N . ILE A 1 84 ? -4.050 6.008 8.722 1.00 92.12 84 ILE A N 1
ATOM 657 C CA . ILE A 1 84 ? -2.906 5.996 9.635 1.00 92.12 84 ILE A CA 1
ATOM 658 C C . ILE A 1 84 ? -1.712 6.615 8.917 1.00 92.12 84 ILE A C 1
ATOM 660 O O . ILE A 1 84 ? -1.277 6.120 7.877 1.00 92.12 84 ILE A O 1
ATOM 664 N N . TYR A 1 85 ? -1.164 7.682 9.493 1.00 91.38 85 TYR A N 1
ATOM 665 C CA . TYR A 1 85 ? 0.073 8.299 9.035 1.00 91.38 85 TYR A CA 1
ATOM 666 C C . TYR A 1 85 ? 1.165 8.082 10.081 1.00 91.38 85 TYR A C 1
ATOM 668 O O . TYR A 1 85 ? 1.024 8.494 11.229 1.00 91.38 85 TYR A O 1
ATOM 676 N N . S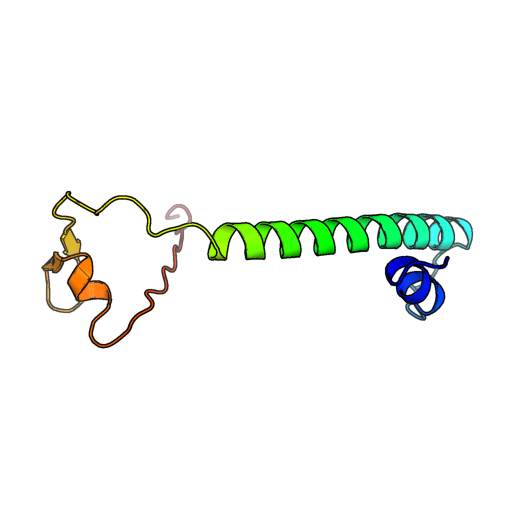ER A 1 86 ? 2.249 7.419 9.684 1.00 88.12 86 SER A N 1
ATOM 677 C CA . SER A 1 86 ? 3.405 7.182 10.546 1.00 88.12 86 SER A CA 1
ATOM 678 C C . SER A 1 86 ? 4.546 8.088 10.106 1.00 88.12 86 SER A C 1
ATOM 680 O O . SER A 1 86 ? 5.105 7.892 9.027 1.00 88.12 86 SER A O 1
ATOM 682 N N . PHE A 1 87 ? 4.906 9.059 10.943 1.00 86.25 87 PHE A N 1
ATOM 683 C CA . PHE A 1 87 ? 6.067 9.917 10.726 1.00 86.25 87 PHE A CA 1
ATOM 684 C C . PHE A 1 87 ? 7.204 9.514 11.664 1.00 86.25 87 PHE A C 1
ATOM 686 O O . PHE A 1 87 ? 6.995 9.326 12.860 1.00 86.25 87 PHE A O 1
ATOM 693 N N . MET A 1 88 ? 8.411 9.386 11.120 1.00 86.62 88 MET A N 1
ATOM 694 C CA . MET A 1 88 ? 9.619 9.071 11.883 1.00 86.62 88 MET A CA 1
ATOM 695 C C . MET A 1 88 ? 10.466 10.339 11.985 1.00 86.62 88 MET A C 1
ATOM 697 O O . MET A 1 88 ? 10.947 10.839 10.969 1.00 86.62 88 MET A O 1
ATOM 701 N N . TYR A 1 89 ? 10.664 10.858 13.198 1.00 79.81 89 TYR A N 1
ATOM 702 C CA . TYR A 1 89 ? 11.614 11.947 13.425 1.00 79.81 89 TYR A CA 1
ATOM 703 C C . TYR A 1 89 ? 13.042 11.392 13.415 1.00 79.81 89 TYR A C 1
ATOM 705 O O . TYR A 1 89 ? 13.325 10.362 14.027 1.00 79.81 89 TYR A O 1
ATOM 713 N N . GLY A 1 90 ? 13.939 12.065 12.693 1.00 80.88 90 GLY A N 1
ATOM 714 C CA . GLY A 1 90 ? 15.370 11.772 12.752 1.00 80.88 90 GLY A CA 1
ATOM 715 C C . GLY A 1 90 ? 15.959 12.118 14.127 1.00 80.88 90 GLY A C 1
ATOM 716 O O . GLY A 1 90 ? 15.313 12.820 14.907 1.00 80.88 90 GLY A O 1
ATOM 717 N N . PRO A 1 91 ? 17.180 11.650 14.432 1.00 81.06 91 PRO A N 1
ATOM 718 C CA . PRO A 1 91 ? 17.822 11.932 15.713 1.00 81.06 91 PRO A CA 1
ATOM 719 C C . PRO A 1 91 ? 17.937 13.444 15.949 1.00 81.06 91 PRO A C 1
ATOM 721 O O . PRO A 1 91 ? 18.367 14.177 15.053 1.00 81.06 91 PRO A O 1
ATOM 724 N N . GLN A 1 92 ? 17.561 13.904 17.149 1.00 77.94 92 GLN A N 1
ATOM 725 C CA . GLN A 1 92 ? 17.854 15.266 17.599 1.00 77.94 92 GLN A CA 1
ATOM 726 C C . GLN A 1 92 ? 19.368 15.511 17.504 1.00 77.94 92 GLN A C 1
ATOM 728 O O . GLN A 1 92 ? 20.157 14.718 18.020 1.00 77.94 92 GLN A O 1
ATOM 733 N N . ARG A 1 93 ? 19.756 16.582 16.807 1.00 66.62 93 ARG A N 1
ATOM 734 C CA . ARG A 1 93 ? 21.125 17.108 16.828 1.00 66.62 93 ARG A CA 1
ATOM 735 C C . ARG A 1 93 ? 21.288 18.101 17.962 1.00 66.62 93 ARG A C 1
ATOM 737 O O . ARG A 1 93 ? 20.305 18.833 18.216 1.00 66.62 93 ARG A O 1
#

Radius of gyration: 23.5 Å; chains: 1; bounding box: 40×32×56 Å

pLDDT: mean 88.97, std 11.48, range [37.75, 98.5]

Foldseek 3Di:
DADPLNVCLVPDPDDDPPDDPVNSVVVSVVSSVVVVVVVVVVVVVVVVVPDDDDDDDPDFDWDQDPVGIDTPVCCQPPHPDHDDDDDDDDDDD

Secondary structure (DSSP, 8-state):
---HHHHHHHT-----TT--HHHHHHHHHHHHHHHHHHHHHHHHHHHHHTSPP-----S--EEEETTEEEETGGGGTT-S--------PPPP-